Protein AF-A0A7C5Z363-F1 (afdb_monomer)

Structure (mmCIF, N/CA/C/O backbone):
data_AF-A0A7C5Z363-F1
#
_entry.id   AF-A0A7C5Z363-F1
#
loop_
_atom_site.group_PDB
_atom_site.id
_atom_site.type_symbol
_atom_site.label_atom_id
_atom_site.label_alt_id
_atom_site.label_comp_id
_atom_site.label_asym_id
_atom_site.label_entity_id
_atom_site.label_seq_id
_atom_site.pdbx_PDB_ins_code
_atom_site.Cartn_x
_atom_site.Cartn_y
_atom_site.Cartn_z
_atom_site.occupancy
_atom_site.B_iso_or_equiv
_atom_site.auth_seq_id
_atom_site.auth_comp_id
_atom_site.auth_asym_id
_atom_site.auth_atom_id
_atom_site.pdbx_PDB_model_num
ATOM 1 N N . MET A 1 1 ? -25.157 -8.766 11.341 1.00 43.72 1 MET A N 1
ATOM 2 C CA . MET A 1 1 ? -24.506 -8.069 10.212 1.00 43.72 1 MET A CA 1
ATOM 3 C C . MET A 1 1 ? -23.984 -6.745 10.747 1.00 43.72 1 MET A C 1
ATOM 5 O O . MET A 1 1 ? -24.762 -5.811 10.883 1.00 43.72 1 MET A O 1
ATOM 9 N N . MET A 1 2 ? -22.725 -6.706 11.191 1.00 40.81 2 MET A N 1
ATOM 10 C CA . MET A 1 2 ? -22.101 -5.465 11.666 1.00 40.81 2 MET A CA 1
ATOM 11 C C . MET A 1 2 ? -21.957 -4.514 10.482 1.00 40.81 2 MET A C 1
ATOM 13 O O . MET A 1 2 ? -21.451 -4.906 9.428 1.00 40.81 2 MET A O 1
ATOM 17 N N . LYS A 1 3 ? -22.457 -3.289 10.634 1.00 39.22 3 LYS A N 1
ATOM 18 C CA . LYS A 1 3 ? -22.296 -2.250 9.624 1.00 39.22 3 LYS A CA 1
ATOM 19 C C . LYS A 1 3 ? -20.815 -1.881 9.597 1.00 39.22 3 LYS A C 1
ATOM 21 O O . LYS A 1 3 ? -20.195 -1.704 10.640 1.00 39.22 3 LYS A O 1
ATOM 26 N N . SER A 1 4 ? -20.258 -1.698 8.405 1.00 53.84 4 SER A N 1
ATOM 27 C CA . SER A 1 4 ? -18.908 -1.145 8.196 1.00 53.84 4 SER A CA 1
ATOM 28 C C . SER A 1 4 ? -18.697 0.234 8.848 1.00 53.84 4 SER A C 1
ATOM 30 O O . SER A 1 4 ? -17.573 0.719 8.915 1.00 53.84 4 SER A O 1
ATOM 32 N N . GLN A 1 5 ? -19.776 0.855 9.331 1.00 54.97 5 GLN A N 1
ATOM 33 C CA . GLN A 1 5 ? -19.834 2.163 9.976 1.00 54.97 5 GLN A CA 1
ATOM 34 C C . GLN A 1 5 ? -19.596 2.116 11.499 1.00 54.97 5 GLN A C 1
ATOM 36 O O . GLN A 1 5 ? -19.355 3.167 12.083 1.00 54.97 5 GLN A O 1
ATOM 41 N N . ASP A 1 6 ? -19.602 0.931 12.125 1.00 44.84 6 ASP A N 1
ATOM 42 C CA . ASP A 1 6 ? -19.412 0.764 13.580 1.00 44.84 6 ASP A CA 1
ATOM 43 C C . ASP A 1 6 ? -17.952 0.443 13.968 1.00 44.84 6 ASP A C 1
ATOM 45 O O . ASP A 1 6 ? -17.649 0.188 15.135 1.00 44.84 6 ASP A O 1
ATOM 49 N N . LEU A 1 7 ? -17.019 0.465 13.007 1.00 52.69 7 LEU A N 1
ATOM 50 C CA . LEU A 1 7 ? -15.582 0.464 13.293 1.00 52.69 7 LEU A CA 1
ATOM 51 C C . LEU A 1 7 ? -15.225 1.827 13.891 1.00 52.69 7 LEU A C 1
ATOM 53 O O . LEU A 1 7 ? -14.899 2.768 13.160 1.00 52.69 7 LEU A O 1
ATOM 57 N N . GLY A 1 8 ? -15.383 1.911 15.217 1.00 47.81 8 GLY A N 1
ATOM 58 C CA . GLY A 1 8 ? -15.201 3.093 16.051 1.00 47.81 8 GLY A CA 1
ATOM 59 C C . GLY A 1 8 ? -14.080 3.978 15.540 1.00 47.81 8 GLY A C 1
ATOM 60 O O . GLY A 1 8 ? -12.983 3.502 15.276 1.00 47.81 8 GLY A O 1
ATOM 61 N N . GLN A 1 9 ? -14.392 5.255 15.342 1.00 51.25 9 GLN A N 1
ATOM 62 C CA . GLN A 1 9 ? -13.439 6.249 14.873 1.00 51.25 9 GLN A CA 1
ATOM 63 C C . GLN A 1 9 ? -12.328 6.399 15.924 1.00 51.25 9 GLN A C 1
ATOM 65 O O . GLN A 1 9 ? -12.591 6.956 16.993 1.00 51.25 9 GLN A O 1
ATOM 70 N N . PRO A 1 10 ? -11.087 5.958 15.660 1.00 53.62 10 PRO A N 1
ATOM 71 C CA . PRO A 1 10 ? -9.959 6.455 16.412 1.00 53.62 10 PRO A CA 1
ATOM 72 C C . PRO A 1 10 ? -9.764 7.895 15.945 1.00 53.62 10 PRO A C 1
ATOM 74 O O . PRO A 1 10 ? -9.682 8.175 14.746 1.00 53.62 10 PRO A O 1
ATOM 77 N N . GLY A 1 11 ? -9.777 8.822 16.902 1.00 52.62 11 GLY A N 1
ATOM 78 C CA . GLY A 1 11 ? -9.546 10.237 16.635 1.00 52.62 11 GLY A CA 1
ATOM 79 C C . GLY A 1 11 ? -8.242 10.453 15.857 1.00 52.62 11 GLY A C 1
ATOM 80 O O . GLY A 1 11 ? -7.351 9.603 15.901 1.00 52.62 11 GLY A O 1
ATOM 81 N N . PRO A 1 12 ? -8.119 11.579 15.137 1.00 52.38 12 PRO A N 1
ATOM 82 C CA . PRO A 1 12 ? -7.050 11.792 14.173 1.00 52.38 12 PRO A CA 1
ATOM 83 C C . PRO A 1 12 ? -5.690 11.641 14.852 1.00 52.38 12 PRO A C 1
ATOM 85 O O . PRO A 1 12 ? -5.276 12.496 15.643 1.00 52.38 12 PRO A O 1
ATOM 88 N N . ALA A 1 13 ? -4.974 10.566 14.526 1.00 58.22 13 ALA A N 1
ATOM 89 C CA . ALA A 1 13 ? -3.566 10.474 14.856 1.00 58.22 13 ALA A CA 1
ATOM 90 C C . ALA A 1 13 ? -2.870 11.596 14.073 1.00 58.22 13 ALA A C 1
ATOM 92 O O . ALA A 1 13 ? -2.755 11.535 12.849 1.00 58.22 13 ALA A O 1
ATOM 93 N N . LYS A 1 14 ? -2.455 12.669 14.762 1.00 67.12 14 LYS A N 1
ATOM 94 C CA . LYS A 1 14 ? -1.687 13.785 14.179 1.00 67.12 14 LYS A CA 1
ATOM 95 C C . LYS A 1 14 ? -0.268 13.320 13.840 1.00 67.12 14 LYS A C 1
ATOM 97 O O . LYS A 1 14 ? 0.712 13.736 14.459 1.00 67.12 14 LYS A O 1
ATOM 102 N N . ARG A 1 15 ? -0.152 12.436 12.858 1.00 85.19 15 ARG A N 1
ATOM 103 C CA . ARG A 1 15 ? 1.117 11.986 12.298 1.00 85.19 15 ARG A CA 1
ATOM 104 C C . ARG A 1 15 ? 1.563 12.971 11.216 1.00 85.19 15 ARG A C 1
ATOM 106 O O . ARG A 1 15 ? 0.736 13.569 10.538 1.00 85.19 15 ARG A O 1
ATOM 113 N N . LYS A 1 16 ? 2.876 13.177 11.072 1.00 89.62 16 LYS A N 1
ATOM 114 C CA . LYS A 1 16 ? 3.444 14.044 10.017 1.00 89.62 16 LYS A CA 1
ATOM 115 C C . LYS A 1 16 ? 3.824 13.273 8.753 1.00 89.62 16 LYS A C 1
ATOM 117 O O . LYS A 1 16 ? 3.850 13.860 7.680 1.00 89.62 16 LYS A O 1
ATOM 122 N N . THR A 1 17 ? 4.161 11.990 8.892 1.00 92.94 17 THR A N 1
ATOM 123 C CA . THR A 1 17 ? 4.511 11.085 7.790 1.00 92.94 17 THR A CA 1
ATOM 124 C C . THR A 1 17 ? 4.413 9.633 8.247 1.00 92.94 17 THR A C 1
ATOM 126 O O . THR A 1 17 ? 4.768 9.327 9.383 1.00 92.94 17 THR A O 1
ATOM 129 N N . TYR A 1 18 ? 3.964 8.746 7.369 1.00 93.62 18 TYR A N 1
ATOM 130 C CA . TYR A 1 18 ? 4.015 7.288 7.483 1.00 93.62 18 TYR A CA 1
ATOM 131 C C . TYR A 1 18 ? 5.293 6.700 6.885 1.00 93.62 18 TYR A C 1
ATOM 133 O O . TYR A 1 18 ? 5.437 5.484 6.868 1.00 93.62 18 TYR A O 1
ATOM 141 N N . LYS A 1 19 ? 6.233 7.513 6.394 1.00 92.75 19 LYS A N 1
ATOM 142 C CA . LYS A 1 19 ? 7.541 7.008 5.960 1.00 92.75 19 LYS A CA 1
ATOM 143 C C . LYS A 1 19 ? 8.346 6.531 7.168 1.00 92.75 19 LYS A C 1
ATOM 145 O O . LYS A 1 19 ? 8.408 7.214 8.190 1.00 92.75 19 LYS A O 1
ATOM 150 N N . GLY A 1 20 ? 8.966 5.366 7.028 1.00 90.06 20 GLY A N 1
ATOM 151 C CA . GLY A 1 20 ? 9.875 4.796 8.016 1.00 90.06 20 GLY A CA 1
ATOM 152 C C . GLY A 1 20 ? 11.267 5.430 7.973 1.00 90.06 20 GLY A C 1
ATOM 153 O O . GLY A 1 20 ? 11.593 6.222 7.089 1.00 90.06 20 GLY A O 1
ATOM 154 N N . GLY A 1 21 ? 12.118 5.048 8.927 1.00 87.25 21 GLY A N 1
ATOM 155 C CA . GLY A 1 21 ? 13.510 5.516 8.993 1.00 87.25 21 GLY A CA 1
ATOM 156 C C . GLY A 1 21 ? 14.432 4.907 7.926 1.00 87.25 21 GLY A C 1
ATOM 157 O O . GLY A 1 21 ? 15.530 5.411 7.684 1.00 87.25 21 GLY A O 1
ATOM 158 N N . THR A 1 22 ? 14.000 3.828 7.271 1.00 90.62 22 THR A N 1
ATOM 159 C CA . THR A 1 22 ? 14.778 3.140 6.238 1.00 90.62 22 THR A CA 1
ATOM 160 C C . THR A 1 22 ? 14.779 3.939 4.941 1.00 90.62 22 THR A C 1
ATOM 162 O O . THR A 1 22 ? 13.733 4.224 4.360 1.00 90.62 22 THR A O 1
ATOM 165 N N . ARG A 1 23 ? 15.973 4.257 4.432 1.00 87.25 23 ARG A N 1
ATOM 166 C CA . ARG A 1 23 ? 16.117 4.923 3.134 1.00 87.25 23 ARG A CA 1
ATOM 167 C C . ARG A 1 23 ? 15.812 3.950 1.998 1.00 87.25 23 ARG A C 1
ATOM 169 O O . ARG A 1 23 ? 16.357 2.849 1.960 1.00 87.25 23 ARG A O 1
ATOM 176 N N . ALA A 1 24 ? 14.993 4.390 1.048 1.00 91.12 24 ALA A N 1
ATOM 177 C CA . ALA A 1 24 ? 14.675 3.595 -0.126 1.00 91.12 24 ALA A CA 1
ATOM 178 C C . ALA A 1 24 ? 15.893 3.429 -1.043 1.00 91.12 24 ALA A C 1
ATOM 180 O O . ALA A 1 24 ? 16.546 4.404 -1.420 1.00 91.12 24 ALA A O 1
ATOM 181 N N . THR A 1 25 ? 16.172 2.178 -1.407 1.00 92.44 25 THR A N 1
ATOM 182 C CA . THR A 1 25 ? 17.344 1.745 -2.184 1.00 92.44 25 THR A CA 1
ATOM 183 C C . THR A 1 25 ? 17.052 1.639 -3.683 1.00 92.44 25 THR A C 1
ATOM 185 O O . THR A 1 25 ? 17.626 0.792 -4.365 1.00 92.44 25 THR A O 1
ATOM 188 N N . TRP A 1 26 ? 16.097 2.416 -4.192 1.00 95.31 26 TRP A N 1
ATOM 189 C CA . TRP A 1 26 ? 15.789 2.437 -5.618 1.00 95.31 26 TRP A CA 1
ATOM 190 C C . TRP A 1 26 ? 16.827 3.248 -6.393 1.00 95.31 26 TRP A C 1
ATOM 192 O O . TRP A 1 26 ? 17.584 4.039 -5.830 1.00 95.31 26 TRP A O 1
ATOM 202 N N . CYS A 1 27 ? 16.875 3.041 -7.707 1.00 96.00 27 CYS A N 1
ATOM 203 C CA . CYS A 1 27 ? 17.743 3.818 -8.581 1.00 96.00 27 CYS A CA 1
ATOM 204 C C . CYS A 1 27 ? 17.370 5.313 -8.529 1.00 96.00 27 CYS A C 1
ATOM 206 O O . CYS A 1 27 ? 16.180 5.636 -8.429 1.00 96.00 27 CYS A O 1
ATOM 208 N N . PRO A 1 28 ? 18.338 6.239 -8.656 1.00 94.50 28 PRO A N 1
ATOM 209 C CA . PRO A 1 28 ? 18.041 7.663 -8.783 1.00 94.50 28 PRO A CA 1
ATOM 210 C C . PRO A 1 28 ? 17.062 7.918 -9.939 1.00 94.50 28 PRO A C 1
ATOM 212 O O . PRO A 1 28 ? 17.267 7.424 -11.044 1.00 94.50 28 PRO A O 1
ATOM 215 N N . GLY A 1 29 ? 15.984 8.661 -9.676 1.00 94.19 29 GLY A N 1
ATOM 216 C CA . GLY A 1 29 ? 14.933 8.933 -10.667 1.00 94.19 29 GLY A CA 1
ATOM 217 C C . GLY A 1 29 ? 13.864 7.841 -10.809 1.00 94.19 29 GLY A C 1
ATOM 218 O O . GLY A 1 29 ? 12.991 7.963 -11.663 1.00 94.19 29 GLY A O 1
ATOM 219 N N . CYS A 1 30 ? 13.886 6.791 -9.981 1.00 95.62 30 CYS A N 1
ATOM 220 C CA . CYS A 1 30 ? 12.839 5.769 -9.987 1.00 95.62 30 CYS A CA 1
ATOM 221 C C . CYS A 1 30 ? 11.454 6.353 -9.634 1.00 95.62 30 CYS A C 1
ATOM 223 O O . CYS A 1 30 ? 11.305 7.104 -8.669 1.00 95.62 30 CYS A O 1
ATOM 225 N N . GLY A 1 31 ? 10.418 5.964 -10.384 1.00 95.56 31 GLY A N 1
ATOM 226 C CA . GLY A 1 31 ? 9.040 6.414 -10.155 1.00 95.56 31 GLY A CA 1
ATOM 227 C C . GLY A 1 31 ? 8.445 5.969 -8.813 1.00 95.56 31 GLY A C 1
ATOM 228 O O . GLY A 1 31 ? 7.566 6.650 -8.280 1.00 95.56 31 GLY A O 1
ATOM 229 N N . ASP A 1 32 ? 8.970 4.894 -8.215 1.00 95.31 32 ASP A N 1
ATOM 230 C CA . ASP A 1 32 ? 8.508 4.374 -6.923 1.00 95.31 32 ASP A CA 1
ATOM 231 C C . ASP A 1 32 ? 8.676 5.397 -5.785 1.00 95.31 32 ASP A C 1
ATOM 233 O O . ASP A 1 32 ? 7.872 5.421 -4.853 1.00 95.31 32 ASP A O 1
ATOM 237 N N . TYR A 1 33 ? 9.639 6.325 -5.886 1.00 95.38 33 TYR A N 1
ATOM 238 C CA . TYR A 1 33 ? 9.754 7.451 -4.948 1.00 95.38 33 TYR A CA 1
ATOM 239 C C . TYR A 1 33 ? 8.509 8.348 -4.962 1.00 95.38 33 TYR A C 1
ATOM 241 O O . TYR A 1 33 ? 8.054 8.804 -3.908 1.00 95.38 33 TYR A O 1
ATOM 249 N N . GLY A 1 34 ? 7.954 8.597 -6.151 1.00 96.00 34 GLY A N 1
ATOM 250 C CA . GLY A 1 34 ? 6.731 9.375 -6.323 1.00 96.00 34 GLY A CA 1
ATOM 251 C C . GLY A 1 34 ? 5.522 8.651 -5.741 1.00 96.00 34 GLY A C 1
ATOM 252 O O . GLY A 1 34 ? 4.747 9.254 -4.998 1.00 96.00 34 GLY A O 1
ATOM 253 N N . VAL A 1 35 ? 5.408 7.347 -6.000 1.00 95.81 35 VAL A N 1
ATOM 254 C CA . VAL A 1 35 ? 4.326 6.508 -5.463 1.00 95.81 35 VAL A CA 1
ATOM 255 C C . VAL A 1 35 ? 4.407 6.417 -3.936 1.00 95.81 35 VAL A C 1
ATOM 257 O O . VAL A 1 35 ? 3.390 6.585 -3.267 1.00 95.81 35 VAL A O 1
ATOM 260 N N . LEU A 1 36 ? 5.603 6.258 -3.359 1.00 94.81 36 LEU A N 1
ATOM 261 C CA . LEU A 1 36 ? 5.813 6.272 -1.907 1.00 94.81 36 LEU A CA 1
ATOM 262 C C . LEU A 1 36 ? 5.376 7.607 -1.285 1.00 94.81 36 LEU A C 1
ATOM 264 O O . LEU A 1 36 ? 4.702 7.631 -0.257 1.00 94.81 36 LEU A O 1
ATOM 268 N N . ALA A 1 37 ? 5.731 8.733 -1.911 1.00 95.00 37 ALA A N 1
ATOM 269 C CA . ALA A 1 37 ? 5.314 10.053 -1.444 1.00 95.00 37 ALA A CA 1
ATOM 270 C C . ALA A 1 37 ? 3.801 10.289 -1.591 1.00 95.00 37 ALA A C 1
ATOM 272 O O . ALA A 1 37 ? 3.206 10.958 -0.746 1.00 95.00 37 ALA A O 1
ATOM 273 N N . ALA A 1 38 ? 3.179 9.758 -2.644 1.00 96.25 38 ALA A N 1
ATOM 274 C CA . ALA A 1 38 ? 1.737 9.831 -2.841 1.00 96.25 38 ALA A CA 1
ATOM 275 C C . ALA A 1 38 ? 0.985 8.978 -1.811 1.00 96.25 38 ALA A C 1
ATOM 277 O O . ALA A 1 38 ? 0.017 9.456 -1.223 1.00 96.25 38 ALA A O 1
ATOM 278 N N . LEU A 1 39 ? 1.465 7.761 -1.542 1.00 95.25 39 LEU A N 1
ATOM 279 C CA . LEU A 1 39 ? 0.884 6.874 -0.539 1.00 95.25 39 LEU A CA 1
ATOM 280 C C . LEU A 1 39 ? 0.973 7.487 0.862 1.00 95.25 39 LEU A C 1
ATOM 282 O O . LEU A 1 39 ? -0.025 7.519 1.571 1.00 95.25 39 LEU A O 1
ATOM 286 N N . ASP A 1 40 ? 2.128 8.045 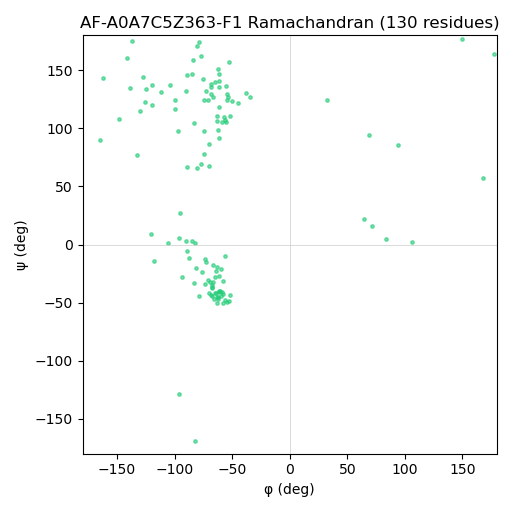1.231 1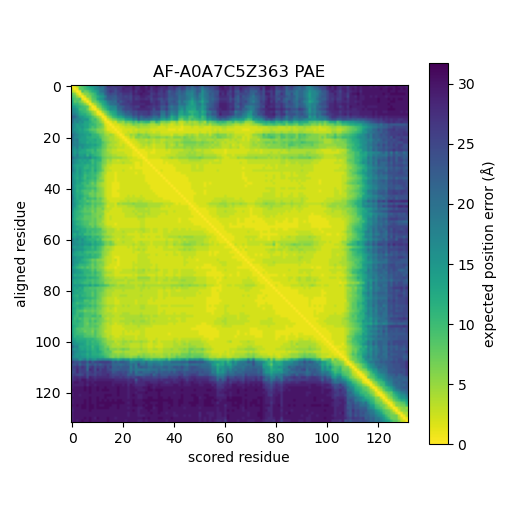.00 95.06 40 ASP A N 1
ATOM 287 C CA . ASP A 1 40 ? 2.311 8.774 2.492 1.00 95.06 40 ASP A CA 1
ATOM 288 C C . ASP A 1 40 ? 1.276 9.903 2.658 1.00 95.06 40 ASP A C 1
ATOM 290 O O . ASP A 1 40 ? 0.563 9.965 3.659 1.00 95.06 40 ASP A O 1
ATOM 294 N N . LYS A 1 41 ? 1.108 10.748 1.632 1.00 95.38 41 LYS A N 1
ATOM 295 C CA . LYS A 1 41 ? 0.091 11.814 1.629 1.00 95.38 41 LYS A CA 1
ATOM 296 C C . LYS A 1 41 ? -1.335 11.270 1.730 1.00 95.38 41 LYS A C 1
ATOM 298 O O . LYS A 1 41 ? -2.152 11.853 2.439 1.00 95.38 41 LYS A O 1
ATOM 303 N N . ALA A 1 42 ? -1.635 10.172 1.039 1.00 94.88 42 ALA A N 1
ATOM 304 C CA . ALA A 1 42 ? -2.950 9.542 1.085 1.00 94.88 42 ALA A CA 1
ATOM 305 C C . ALA A 1 42 ? -3.263 8.995 2.485 1.00 94.88 42 ALA A C 1
ATOM 307 O O . ALA A 1 42 ? -4.366 9.201 2.986 1.00 94.88 42 ALA A O 1
ATOM 308 N N . LEU A 1 43 ? -2.289 8.368 3.149 1.00 93.62 43 LEU A N 1
ATOM 309 C CA . LEU A 1 43 ? -2.450 7.872 4.517 1.00 93.62 43 LEU A CA 1
ATOM 310 C C . LEU A 1 43 ? -2.608 9.013 5.530 1.00 93.62 43 LEU A C 1
ATOM 312 O O . LEU A 1 43 ? -3.443 8.915 6.427 1.00 93.62 43 LEU A O 1
ATOM 316 N N . LEU A 1 44 ? -1.887 10.125 5.350 1.00 93.31 44 LEU A N 1
ATOM 317 C CA . LEU A 1 44 ? -2.071 11.332 6.168 1.00 93.31 44 LEU A CA 1
ATOM 318 C C . LEU A 1 44 ? -3.481 11.913 6.032 1.00 93.31 44 LEU A C 1
ATOM 320 O O . LEU A 1 44 ? -4.075 12.303 7.034 1.00 93.31 44 LEU A O 1
ATOM 324 N N . ALA A 1 45 ? -4.031 11.937 4.817 1.00 91.75 45 ALA A N 1
ATOM 325 C CA . ALA A 1 45 ? -5.412 12.356 4.587 1.00 91.75 45 ALA A CA 1
ATOM 326 C C . ALA A 1 45 ? -6.434 11.348 5.147 1.00 91.75 45 ALA A C 1
ATOM 328 O O . ALA A 1 45 ? -7.509 11.746 5.587 1.00 91.75 45 ALA A O 1
ATOM 329 N N . TYR A 1 46 ? -6.097 10.054 5.148 1.00 91.25 46 TYR A N 1
ATOM 330 C CA . TYR A 1 46 ? -6.935 8.990 5.700 1.00 91.25 46 TYR A CA 1
ATOM 331 C C . TYR A 1 46 ? -6.998 9.018 7.238 1.00 91.25 46 TYR A C 1
ATOM 333 O O . TYR A 1 46 ? -8.021 8.656 7.817 1.00 91.25 46 TYR A O 1
ATOM 341 N N . GLY A 1 47 ? -5.933 9.480 7.904 1.00 88.81 47 GLY A N 1
ATOM 342 C CA . GLY A 1 47 ? -5.950 9.855 9.323 1.00 88.81 47 GLY A CA 1
ATOM 343 C C . GLY A 1 47 ? -6.061 8.697 10.321 1.00 88.81 47 GLY A C 1
ATOM 344 O O . GLY A 1 47 ? -6.382 8.933 11.487 1.00 88.81 47 GLY A O 1
ATOM 345 N N . ARG A 1 48 ? -5.809 7.455 9.889 1.00 88.75 48 ARG A N 1
ATOM 346 C CA . ARG A 1 48 ? -5.823 6.264 10.757 1.00 88.75 48 ARG A CA 1
ATOM 347 C C . ARG A 1 48 ? -4.460 6.000 11.385 1.00 88.75 48 ARG A C 1
ATOM 349 O O . ARG A 1 48 ? -3.445 6.228 10.730 1.00 88.75 48 ARG A O 1
ATOM 356 N N . PRO A 1 49 ? -4.399 5.495 12.622 1.00 91.12 49 PRO A N 1
ATOM 357 C CA . PRO A 1 49 ? -3.119 5.165 13.227 1.00 91.12 49 PRO A CA 1
ATOM 358 C C . PRO A 1 49 ? -2.389 4.064 12.443 1.00 91.12 49 PRO A C 1
ATOM 360 O O . PRO A 1 49 ? -3.012 3.208 11.814 1.00 91.12 49 PRO A O 1
ATOM 363 N N . GLU A 1 50 ? -1.059 4.067 12.491 1.00 91.31 50 GLU A N 1
ATOM 364 C CA . GLU A 1 50 ? -0.221 3.132 11.734 1.00 91.31 50 GLU A CA 1
ATOM 365 C C . GLU A 1 50 ? -0.493 1.652 12.030 1.00 91.31 50 GLU A C 1
ATOM 367 O O . GLU A 1 50 ? -0.375 0.820 11.132 1.00 91.31 50 GLU A O 1
ATOM 372 N N . TRP A 1 51 ? -0.896 1.317 13.259 1.00 92.50 51 TRP A N 1
ATOM 373 C CA . TRP A 1 51 ? -1.205 -0.056 13.665 1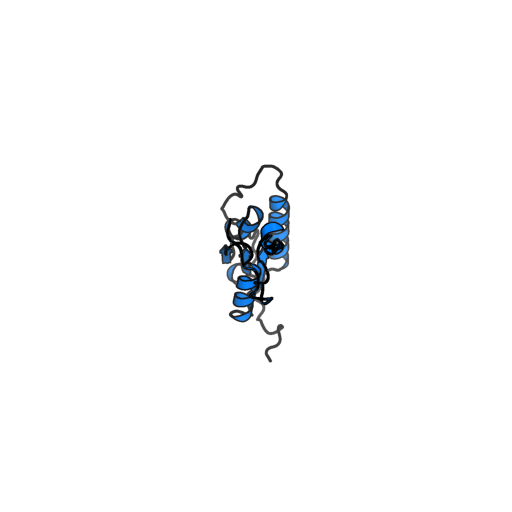.00 92.50 51 TRP A CA 1
ATOM 374 C C . TRP A 1 51 ? -2.535 -0.571 13.095 1.00 92.50 51 TRP A C 1
ATOM 376 O O . TRP A 1 51 ? -2.795 -1.772 13.136 1.00 92.50 51 TRP A O 1
ATOM 386 N N . GLU A 1 52 ? -3.374 0.307 12.539 1.00 94.50 52 GLU A N 1
ATOM 387 C CA . GLU A 1 52 ? -4.578 -0.077 11.791 1.00 94.50 52 GLU A CA 1
ATOM 388 C C . GLU A 1 52 ? -4.305 -0.278 10.299 1.00 94.50 52 GLU A C 1
ATOM 390 O O . GLU A 1 52 ? -5.201 -0.702 9.568 1.00 94.50 52 GLU A O 1
ATOM 395 N N . ILE A 1 53 ? -3.094 0.020 9.825 1.00 95.69 53 ILE A N 1
ATOM 396 C CA . ILE A 1 53 ? -2.728 -0.055 8.413 1.00 95.69 53 ILE A CA 1
ATOM 397 C C . ILE A 1 53 ? -1.722 -1.187 8.221 1.00 95.69 53 ILE A C 1
ATOM 399 O O . ILE A 1 53 ? -0.715 -1.279 8.921 1.00 95.69 53 ILE A O 1
ATOM 403 N N . VAL A 1 54 ? -1.983 -2.042 7.234 1.00 97.44 54 VAL A N 1
ATOM 404 C CA . VAL A 1 54 ? -1.072 -3.117 6.842 1.00 97.44 54 VAL A CA 1
ATOM 405 C C . VAL A 1 54 ? -0.771 -3.024 5.357 1.00 97.44 54 VAL A C 1
ATOM 407 O O . VAL A 1 54 ? -1.681 -3.097 4.530 1.00 97.44 54 VAL A O 1
ATOM 410 N N . ILE A 1 55 ? 0.509 -2.911 5.014 1.00 97.25 55 ILE A N 1
ATOM 411 C CA . ILE A 1 55 ? 0.974 -2.934 3.628 1.00 97.25 55 ILE A CA 1
ATOM 412 C C . ILE A 1 55 ? 1.493 -4.335 3.312 1.00 97.25 55 ILE A C 1
ATOM 414 O O . ILE A 1 55 ? 2.470 -4.807 3.892 1.00 97.25 55 ILE A O 1
ATOM 418 N N . VAL A 1 56 ? 0.835 -5.004 2.373 1.00 97.62 56 VAL A N 1
ATOM 419 C CA . VAL A 1 56 ? 1.211 -6.329 1.879 1.00 97.62 56 VAL A CA 1
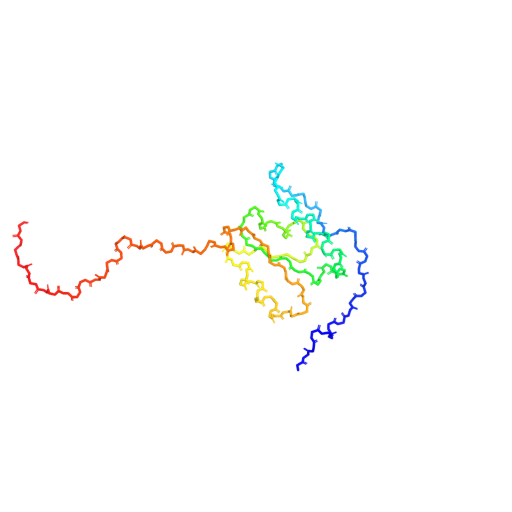ATOM 420 C C . VAL A 1 56 ? 1.853 -6.169 0.508 1.00 97.62 56 VAL A C 1
ATOM 422 O O . VAL A 1 56 ? 1.378 -5.399 -0.323 1.00 97.62 56 VAL A O 1
ATOM 425 N N . SER A 1 57 ? 2.934 -6.892 0.255 1.00 96.62 57 SER A N 1
ATOM 426 C CA . SER A 1 57 ? 3.663 -6.819 -1.012 1.00 96.62 57 SER A CA 1
ATOM 427 C C . SER A 1 57 ? 4.161 -8.178 -1.477 1.00 96.62 57 SER A C 1
ATOM 429 O O . SER A 1 57 ? 4.202 -9.111 -0.677 1.00 96.62 57 SER A O 1
ATOM 431 N N . GLY A 1 58 ? 4.479 -8.319 -2.764 1.00 94.75 58 GLY A N 1
ATOM 432 C CA . GLY A 1 58 ? 5.077 -9.536 -3.327 1.00 94.75 58 GLY A CA 1
ATOM 433 C C . GLY A 1 58 ? 6.591 -9.417 -3.417 1.00 94.75 58 GLY A C 1
ATOM 434 O O . GLY A 1 58 ? 7.214 -9.032 -2.441 1.00 94.75 58 GLY A O 1
ATOM 435 N N . ILE A 1 59 ? 7.192 -9.693 -4.577 1.00 95.12 59 ILE A N 1
ATOM 436 C CA . ILE A 1 59 ? 8.648 -9.603 -4.795 1.00 95.12 59 ILE A CA 1
ATOM 437 C C . ILE A 1 59 ? 8.956 -8.684 -5.980 1.00 95.12 59 ILE A C 1
ATOM 439 O O . ILE A 1 59 ? 8.337 -8.789 -7.034 1.00 95.12 59 ILE A O 1
ATOM 443 N N . GLY A 1 60 ? 9.923 -7.782 -5.805 1.00 93.06 60 GLY A N 1
ATOM 444 C CA . GLY A 1 60 ? 10.361 -6.835 -6.831 1.00 93.06 60 GLY A CA 1
ATOM 445 C C . GLY A 1 60 ? 10.867 -5.525 -6.229 1.00 93.06 60 GLY A C 1
ATOM 446 O O . GLY A 1 60 ? 10.806 -5.330 -5.015 1.00 93.06 60 GLY A O 1
ATOM 447 N N . CYS A 1 61 ? 11.347 -4.606 -7.074 1.00 92.75 61 CYS A N 1
ATOM 448 C CA . CYS A 1 61 ? 11.727 -3.258 -6.633 1.00 92.75 61 CYS A CA 1
ATOM 449 C C . CYS A 1 61 ? 10.539 -2.548 -5.968 1.00 92.75 61 CYS A C 1
ATOM 451 O O . CYS A 1 61 ? 10.649 -2.097 -4.828 1.00 92.75 61 CYS A O 1
ATOM 453 N N . SER A 1 62 ? 9.390 -2.551 -6.636 1.00 89.56 62 SER A N 1
ATOM 454 C CA . SER A 1 62 ? 8.127 -1.978 -6.162 1.00 89.56 62 SER A CA 1
ATOM 455 C C . S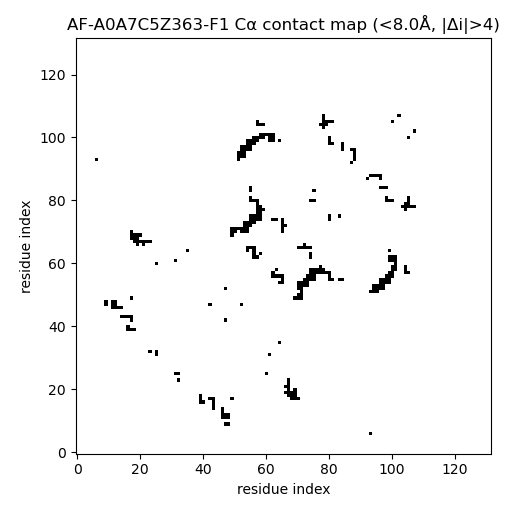ER A 1 62 ? 7.531 -2.697 -4.947 1.00 89.56 62 SER A C 1
ATOM 457 O O . SER A 1 62 ? 6.716 -2.126 -4.236 1.00 89.56 62 SER A O 1
ATOM 459 N N . SER A 1 63 ? 7.945 -3.928 -4.646 1.00 90.50 63 SER A N 1
ATOM 460 C CA . SER A 1 63 ? 7.455 -4.673 -3.478 1.00 90.50 63 SER A CA 1
ATOM 461 C C . SER A 1 63 ? 8.216 -4.342 -2.192 1.00 90.50 63 SER A C 1
ATOM 463 O O . SER A 1 63 ? 7.930 -4.892 -1.136 1.00 90.50 63 SER A O 1
ATOM 465 N N . ARG A 1 64 ? 9.174 -3.406 -2.229 1.00 92.06 64 ARG A N 1
ATOM 466 C CA . ARG A 1 64 ? 9.922 -2.996 -1.028 1.00 92.06 64 ARG A CA 1
ATOM 467 C C . ARG A 1 64 ? 9.193 -1.967 -0.158 1.00 92.06 64 ARG A C 1
ATOM 469 O O . ARG A 1 64 ? 9.732 -1.554 0.865 1.00 92.06 64 ARG A O 1
ATOM 476 N N . PHE A 1 65 ? 7.977 -1.569 -0.529 1.00 92.00 65 PHE A N 1
ATOM 477 C CA . PHE A 1 65 ? 7.188 -0.556 0.179 1.00 92.00 65 PHE A CA 1
ATOM 478 C C . PHE A 1 65 ? 7.032 -0.818 1.683 1.00 92.00 65 PHE A C 1
ATOM 480 O O . PHE A 1 65 ? 7.252 0.126 2.444 1.00 92.00 65 PHE A O 1
ATOM 487 N N . PRO A 1 66 ? 6.750 -2.053 2.152 1.00 93.81 66 PRO A N 1
ATOM 488 C CA . PRO A 1 66 ? 6.629 -2.312 3.586 1.00 93.81 66 PRO A CA 1
ATOM 489 C C . PRO A 1 66 ? 7.889 -2.007 4.401 1.00 93.81 66 PRO A C 1
ATOM 491 O O . PRO A 1 66 ? 7.793 -1.810 5.602 1.00 93.81 66 PRO A O 1
ATOM 494 N N . PHE A 1 67 ? 9.072 -1.954 3.778 1.00 93.44 67 PHE A N 1
ATOM 495 C CA . PHE A 1 67 ? 10.316 -1.613 4.477 1.00 93.44 67 PHE A CA 1
ATOM 496 C C . PHE A 1 67 ? 10.516 -0.105 4.653 1.00 93.44 67 PHE A C 1
ATOM 498 O O . PHE A 1 67 ? 11.328 0.312 5.480 1.00 93.44 67 PHE A O 1
ATOM 505 N N . PHE A 1 68 ? 9.829 0.710 3.849 1.00 94.19 68 PHE A N 1
ATOM 506 C CA . PHE A 1 68 ? 9.993 2.167 3.807 1.00 94.19 68 PHE A CA 1
ATOM 507 C C . PHE A 1 68 ? 8.834 2.911 4.472 1.00 94.19 68 PHE A C 1
ATOM 509 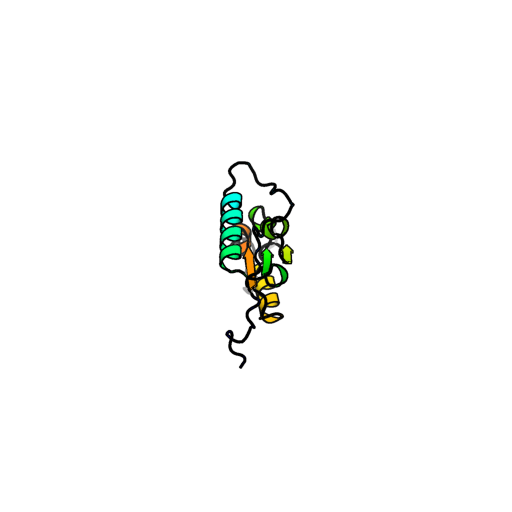O O . PHE A 1 68 ? 8.835 4.141 4.493 1.00 94.19 68 PHE A O 1
ATOM 516 N N . MET A 1 69 ? 7.862 2.181 5.017 1.00 93.88 69 MET A N 1
ATOM 517 C CA . MET A 1 69 ? 6.674 2.713 5.675 1.00 93.88 69 MET A CA 1
ATOM 518 C C . MET A 1 69 ? 6.647 2.245 7.129 1.00 93.88 69 MET A C 1
ATOM 520 O O . MET A 1 69 ? 6.929 1.088 7.417 1.00 93.88 69 MET A O 1
ATOM 524 N N . ASP A 1 70 ? 6.311 3.148 8.040 1.00 94.56 70 ASP A N 1
ATOM 525 C CA . ASP A 1 70 ? 6.131 2.868 9.462 1.00 94.56 70 ASP A CA 1
ATOM 526 C C . ASP A 1 70 ? 4.678 2.464 9.726 1.00 94.56 70 ASP A C 1
ATOM 528 O O . ASP A 1 70 ? 3.892 3.208 10.306 1.00 94.56 70 ASP A O 1
ATOM 532 N N . THR A 1 71 ? 4.309 1.307 9.184 1.00 94.31 71 THR A N 1
ATOM 533 C CA . THR A 1 71 ? 3.029 0.614 9.380 1.00 94.31 71 THR A CA 1
ATOM 534 C C . THR A 1 71 ? 3.316 -0.869 9.575 1.00 94.31 71 THR A C 1
ATOM 536 O O . THR A 1 71 ? 4.450 -1.318 9.382 1.00 94.31 71 THR A O 1
ATOM 539 N N . TYR A 1 72 ? 2.301 -1.681 9.869 1.00 95.94 72 TYR A N 1
ATOM 540 C CA . TYR A 1 72 ? 2.498 -3.119 9.707 1.00 95.94 72 TYR A CA 1
ATOM 541 C C . TYR A 1 72 ? 2.796 -3.444 8.240 1.00 95.94 72 TYR A C 1
ATOM 543 O O . TYR A 1 72 ? 2.233 -2.852 7.315 1.00 95.94 72 TYR A O 1
ATOM 551 N N . GLY A 1 73 ? 3.714 -4.381 8.034 1.00 95.44 73 GLY A N 1
ATOM 552 C CA . GLY A 1 73 ? 4.258 -4.700 6.726 1.00 95.44 73 GLY A CA 1
ATOM 553 C C . GLY A 1 73 ? 4.420 -6.200 6.538 1.00 95.44 73 GLY A C 1
ATOM 554 O O . GLY A 1 73 ? 4.941 -6.881 7.419 1.00 95.44 73 GLY A O 1
ATOM 555 N N . PHE A 1 74 ? 4.000 -6.718 5.384 1.00 95.94 74 PHE A N 1
ATOM 556 C CA . PHE A 1 74 ? 4.212 -8.114 5.010 1.00 95.94 74 PHE A CA 1
ATOM 557 C C . PHE A 1 74 ? 4.806 -8.207 3.602 1.00 95.94 74 PHE A C 1
ATOM 559 O O . PHE A 1 74 ? 4.165 -7.848 2.613 1.00 95.94 74 PHE A O 1
ATOM 566 N N . HIS A 1 75 ? 6.040 -8.699 3.506 1.00 96.56 75 HIS A N 1
ATOM 567 C CA . HIS A 1 75 ? 6.721 -8.975 2.241 1.00 96.56 75 HIS A CA 1
ATOM 568 C C . HIS A 1 75 ? 6.553 -10.464 1.925 1.00 96.56 75 HIS A C 1
ATOM 570 O O . HIS A 1 75 ? 7.213 -11.319 2.513 1.00 96.56 75 HIS A O 1
ATOM 576 N N . SER A 1 76 ? 5.564 -10.762 1.085 1.00 94.62 76 SER A N 1
ATOM 577 C CA . SER A 1 76 ? 5.141 -12.119 0.741 1.00 94.62 76 SER A CA 1
ATOM 578 C C . SER A 1 76 ? 6.017 -12.738 -0.353 1.00 94.62 76 SER A C 1
ATOM 580 O O . SER A 1 76 ? 7.075 -12.225 -0.705 1.00 94.62 76 SER A O 1
ATOM 582 N N . VAL A 1 77 ? 5.579 -13.876 -0.891 1.00 93.94 77 VAL A N 1
ATOM 583 C CA . VAL A 1 77 ? 6.227 -14.515 -2.040 1.00 93.94 77 VAL A CA 1
ATOM 584 C C . VAL A 1 77 ? 5.736 -13.910 -3.355 1.00 93.94 77 VAL A C 1
ATOM 586 O O . VAL A 1 77 ? 4.648 -13.333 -3.431 1.00 93.94 77 VAL A O 1
ATOM 589 N N . HIS A 1 78 ? 6.542 -14.079 -4.403 1.00 94.62 78 HIS A N 1
ATOM 590 C CA . HIS A 1 78 ? 6.283 -13.503 -5.718 1.00 94.62 78 HIS A CA 1
ATOM 591 C C . HIS A 1 78 ? 4.880 -13.863 -6.235 1.00 94.62 78 HIS A C 1
ATOM 593 O O . HIS A 1 78 ? 4.479 -15.031 -6.228 1.00 94.62 78 HIS A O 1
ATOM 599 N N . GLY A 1 79 ? 4.116 -12.844 -6.623 1.00 91.94 79 GLY A N 1
ATOM 600 C CA . GLY A 1 79 ? 2.760 -12.948 -7.157 1.00 91.94 79 GLY A CA 1
ATOM 601 C C . GLY A 1 79 ? 1.701 -13.488 -6.203 1.00 91.94 79 GLY A C 1
ATOM 602 O O . GLY A 1 79 ? 0.665 -14.001 -6.643 1.00 91.94 79 GLY A O 1
ATOM 603 N N . ARG A 1 80 ? 1.936 -13.406 -4.886 1.00 94.62 80 ARG A N 1
ATOM 604 C CA . ARG A 1 80 ? 0.970 -13.826 -3.853 1.00 94.62 80 ARG A CA 1
ATOM 605 C C . ARG A 1 80 ? 0.555 -12.716 -2.893 1.00 94.62 80 ARG A C 1
ATOM 607 O O . ARG A 1 80 ? -0.204 -12.993 -1.965 1.00 94.62 80 ARG A O 1
ATOM 614 N N . ALA A 1 81 ? 0.928 -11.466 -3.173 1.00 95.75 81 ALA A N 1
ATOM 615 C CA . ALA A 1 81 ? 0.538 -10.307 -2.372 1.00 95.75 81 ALA A CA 1
ATOM 616 C C . ALA A 1 81 ? -0.985 -10.220 -2.166 1.00 95.75 81 ALA A C 1
ATOM 618 O O . ALA A 1 81 ? -1.452 -10.102 -1.036 1.00 95.75 81 ALA A O 1
ATOM 619 N N . LEU A 1 82 ? -1.771 -10.356 -3.243 1.00 95.00 82 LEU A N 1
ATOM 620 C CA . LEU A 1 82 ? -3.236 -10.281 -3.180 1.00 95.00 82 LEU A CA 1
ATOM 621 C C . LEU A 1 82 ? -3.862 -11.454 -2.419 1.00 95.00 82 LEU A C 1
ATOM 623 O O . LEU A 1 82 ? -4.826 -11.254 -1.682 1.00 95.00 82 LEU A O 1
ATOM 627 N N . ALA A 1 83 ? -3.310 -12.664 -2.553 1.00 95.56 83 ALA A N 1
ATOM 628 C CA . ALA A 1 83 ? -3.798 -13.833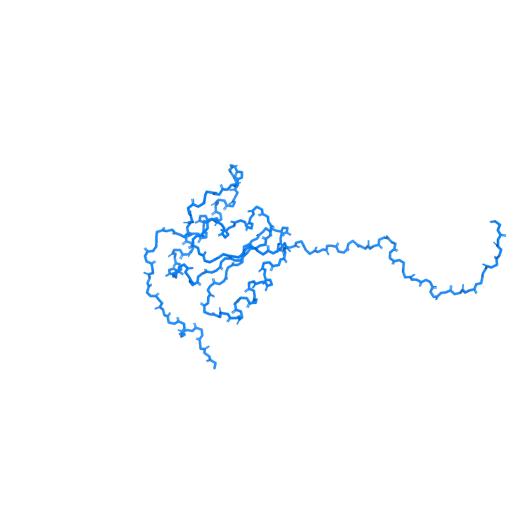 -1.821 1.00 95.56 83 ALA A CA 1
ATOM 629 C C . ALA A 1 83 ? -3.618 -13.644 -0.307 1.00 95.56 83 ALA A C 1
ATOM 631 O O . ALA A 1 83 ? -4.554 -13.854 0.465 1.00 95.56 83 ALA A O 1
ATOM 632 N N . VAL A 1 84 ? -2.440 -13.166 0.107 1.00 96.62 84 VAL A N 1
ATOM 633 C CA . VAL A 1 84 ? -2.151 -12.854 1.511 1.00 96.62 84 VAL A CA 1
ATOM 634 C C . VAL A 1 84 ? -3.009 -11.691 2.009 1.00 96.62 84 VAL A C 1
ATOM 636 O O . VAL A 1 84 ? -3.626 -11.803 3.066 1.00 96.62 84 VAL A O 1
ATOM 639 N N . ALA A 1 85 ? -3.103 -10.599 1.245 1.00 97.12 85 ALA A N 1
ATOM 640 C CA . ALA A 1 85 ? -3.907 -9.432 1.606 1.00 97.12 85 ALA A CA 1
ATOM 641 C C . ALA A 1 85 ? -5.388 -9.791 1.800 1.00 97.12 85 ALA A C 1
ATOM 643 O O . ALA A 1 85 ? -6.017 -9.337 2.756 1.00 97.12 85 ALA A O 1
ATOM 644 N N . THR A 1 86 ? -5.926 -10.654 0.936 1.00 97.50 86 THR A N 1
ATOM 645 C CA . THR A 1 86 ? -7.303 -11.152 1.044 1.00 97.50 86 THR A CA 1
ATOM 646 C C . THR A 1 86 ? -7.495 -11.950 2.328 1.00 97.50 86 THR A C 1
ATOM 648 O O . THR A 1 86 ? -8.410 -11.658 3.094 1.00 97.50 86 THR A O 1
ATOM 651 N N . GLY A 1 87 ? -6.610 -12.913 2.607 1.00 97.38 87 GLY A N 1
ATOM 652 C CA . GLY A 1 87 ? -6.670 -13.698 3.843 1.00 97.38 87 GLY A CA 1
ATOM 653 C C . GLY A 1 87 ? -6.589 -12.818 5.092 1.00 97.38 87 GLY A C 1
ATOM 654 O O . GLY A 1 87 ? -7.379 -12.985 6.020 1.00 97.38 87 GLY A O 1
ATOM 655 N N . LEU A 1 88 ? -5.700 -11.822 5.081 1.00 97.06 88 LEU A N 1
ATOM 656 C CA . LEU A 1 88 ? -5.553 -10.872 6.179 1.00 97.06 88 LEU A CA 1
ATOM 657 C C . LEU A 1 88 ? -6.825 -10.049 6.399 1.00 97.06 88 LEU A C 1
ATOM 659 O O . LEU A 1 88 ? -7.289 -9.938 7.531 1.00 97.06 88 LEU A O 1
ATOM 663 N N . LYS A 1 89 ? -7.413 -9.502 5.330 1.00 97.06 89 LYS A N 1
ATOM 664 C CA . LYS A 1 89 ? -8.630 -8.688 5.434 1.00 97.06 89 LYS A CA 1
ATOM 665 C C . LYS A 1 89 ? -9.841 -9.508 5.887 1.00 97.06 89 LYS A C 1
ATOM 667 O O . LYS A 1 89 ? -10.697 -8.974 6.583 1.00 97.06 89 LYS A O 1
ATOM 672 N N . LEU A 1 90 ? -9.904 -10.791 5.527 1.00 97.62 90 LEU A N 1
ATOM 673 C CA . LEU A 1 90 ? -10.935 -11.710 6.020 1.00 97.62 90 LEU A CA 1
ATOM 674 C C . LEU A 1 90 ? -10.751 -12.033 7.508 1.00 97.62 90 LEU A C 1
ATOM 676 O O . LEU A 1 90 ? -11.731 -12.072 8.246 1.00 97.62 90 LEU A O 1
ATOM 680 N N . ALA A 1 91 ? -9.509 -12.247 7.951 1.00 96.94 91 ALA A N 1
ATOM 681 C CA . ALA A 1 91 ? -9.205 -12.572 9.343 1.00 96.94 91 ALA A CA 1
ATOM 682 C C . ALA A 1 91 ? -9.337 -11.365 10.286 1.00 96.94 91 ALA A C 1
ATOM 684 O O . ALA A 1 91 ? -9.723 -11.527 11.443 1.00 96.94 91 ALA A O 1
ATOM 685 N N . ARG A 1 92 ? -9.004 -10.162 9.804 1.00 95.75 92 ARG A N 1
ATOM 686 C CA . ARG A 1 92 ? -9.018 -8.901 10.562 1.00 95.75 92 ARG A CA 1
ATOM 687 C C . ARG A 1 92 ? -9.725 -7.798 9.754 1.00 95.75 92 ARG A C 1
ATOM 689 O O . ARG A 1 92 ? -9.061 -6.948 9.148 1.00 95.75 92 ARG A O 1
ATOM 696 N N . PRO A 1 93 ? -11.072 -7.813 9.689 1.00 94.50 93 PRO A N 1
ATOM 697 C CA . PRO A 1 93 ? -11.854 -6.898 8.854 1.00 94.50 93 PRO A CA 1
ATOM 698 C C . PRO A 1 93 ? -11.731 -5.419 9.227 1.00 94.50 93 PRO A C 1
ATOM 700 O O . PRO A 1 93 ? -12.035 -4.559 8.400 1.00 94.50 93 PRO A O 1
ATOM 703 N N . GLU A 1 94 ? -11.285 -5.104 10.436 1.00 93.00 94 GLU A N 1
ATOM 704 C CA . GLU A 1 94 ? -11.072 -3.742 10.922 1.00 93.00 94 GLU A CA 1
ATOM 705 C C . GLU A 1 94 ? -9.798 -3.088 10.371 1.00 93.00 94 GLU A C 1
ATOM 707 O O . GLU A 1 94 ? -9.735 -1.865 10.272 1.00 93.00 94 GLU A O 1
ATOM 712 N N . LEU A 1 95 ? -8.806 -3.883 9.952 1.00 95.00 95 LEU A N 1
ATOM 713 C CA . LEU A 1 95 ? -7.542 -3.358 9.438 1.00 95.00 95 LEU A CA 1
ATOM 714 C C . LEU A 1 95 ? -7.702 -2.795 8.024 1.00 95.00 95 LEU A C 1
ATOM 716 O O . LEU A 1 95 ? -8.381 -3.361 7.161 1.00 95.00 95 LEU A O 1
ATOM 720 N N . THR A 1 96 ? -7.014 -1.697 7.747 1.00 96.25 96 THR A N 1
ATOM 721 C CA . THR A 1 96 ? -6.846 -1.159 6.398 1.00 96.25 96 THR A CA 1
ATOM 722 C C . THR A 1 96 ? -5.701 -1.900 5.721 1.00 96.25 96 THR A C 1
ATOM 724 O O . THR A 1 96 ? -4.535 -1.674 6.029 1.00 96.25 96 THR A O 1
ATOM 727 N N . VAL A 1 97 ? -6.032 -2.807 4.803 1.00 97.12 97 VAL A N 1
ATOM 728 C CA . VAL A 1 97 ? -5.045 -3.624 4.087 1.00 97.12 97 VAL A CA 1
ATOM 729 C C . VAL A 1 97 ? -4.793 -3.025 2.707 1.00 97.12 97 VAL A C 1
ATOM 731 O O . VAL A 1 97 ? -5.729 -2.852 1.928 1.00 97.12 97 VAL A O 1
ATOM 734 N N . ILE A 1 98 ? -3.531 -2.731 2.400 1.00 96.88 98 ILE A N 1
ATOM 735 C CA . ILE A 1 98 ? -3.092 -2.150 1.129 1.00 96.88 98 ILE A CA 1
ATOM 736 C C . ILE A 1 98 ? -2.125 -3.125 0.467 1.00 96.88 98 ILE A C 1
ATOM 738 O O . ILE A 1 98 ? -1.079 -3.442 1.026 1.00 96.88 98 ILE A O 1
ATOM 742 N N . ALA A 1 99 ? -2.462 -3.600 -0.730 1.00 96.19 99 ALA A N 1
ATOM 743 C CA . ALA A 1 99 ? -1.558 -4.413 -1.532 1.00 96.19 99 ALA A CA 1
ATOM 744 C C . ALA A 1 99 ? -0.706 -3.521 -2.446 1.00 96.19 99 ALA A C 1
ATOM 746 O O . ALA A 1 99 ? -1.229 -2.645 -3.132 1.00 96.19 99 ALA A O 1
ATOM 747 N N . THR A 1 100 ? 0.601 -3.764 -2.468 1.00 95.31 100 THR A N 1
ATOM 748 C CA . THR A 1 100 ? 1.580 -3.072 -3.316 1.00 95.31 100 THR A CA 1
ATOM 749 C C . THR A 1 100 ? 2.405 -4.104 -4.077 1.00 95.31 100 THR A C 1
ATOM 751 O O . THR A 1 100 ? 2.693 -5.180 -3.563 1.00 95.31 100 THR A O 1
ATOM 754 N N . GLY A 1 101 ? 2.772 -3.819 -5.319 1.00 94.12 101 GLY A N 1
ATOM 755 C CA . GLY A 1 101 ? 3.531 -4.757 -6.137 1.00 94.12 101 GLY A CA 1
ATOM 756 C C . GLY A 1 101 ? 3.757 -4.211 -7.536 1.00 94.12 101 GLY A C 1
ATOM 757 O O . GLY A 1 101 ? 3.127 -3.237 -7.943 1.00 94.12 101 GLY A O 1
ATOM 758 N N . GLY A 1 102 ? 4.703 -4.814 -8.252 1.00 93.56 102 GLY A N 1
ATOM 759 C CA . GLY A 1 102 ? 4.981 -4.481 -9.647 1.00 93.56 102 GLY A CA 1
ATOM 760 C C . GLY A 1 102 ? 3.993 -5.146 -10.590 1.00 93.56 102 GLY A C 1
ATOM 761 O O . GLY A 1 102 ? 3.246 -6.041 -10.204 1.00 93.56 102 GLY A O 1
ATOM 762 N N . ASP A 1 103 ? 4.048 -4.752 -11.850 1.00 92.56 103 ASP A N 1
ATOM 763 C CA . ASP A 1 103 ? 3.354 -5.413 -12.952 1.00 92.56 103 ASP A CA 1
ATOM 764 C C . ASP A 1 103 ? 3.732 -6.897 -13.059 1.00 92.56 103 ASP A C 1
ATOM 766 O O . ASP A 1 103 ? 2.849 -7.749 -13.089 1.00 92.56 103 ASP A O 1
ATOM 770 N N . GLY A 1 104 ? 5.025 -7.223 -13.017 1.00 90.50 104 GLY A N 1
ATOM 771 C CA . GLY A 1 104 ? 5.497 -8.607 -13.036 1.00 90.50 104 GLY A CA 1
ATOM 772 C C . GLY A 1 104 ? 5.078 -9.404 -11.798 1.00 90.50 104 GLY A C 1
ATOM 773 O O . GLY A 1 104 ? 4.889 -10.606 -11.873 1.00 90.50 104 GLY A O 1
ATOM 774 N N . ASP A 1 105 ? 4.875 -8.750 -10.655 1.00 89.88 105 ASP A N 1
ATOM 775 C CA . ASP A 1 105 ? 4.374 -9.431 -9.460 1.00 89.88 105 ASP A CA 1
ATOM 776 C C . ASP A 1 105 ? 2.855 -9.651 -9.530 1.00 89.88 105 ASP A C 1
ATOM 778 O O . ASP A 1 105 ? 2.367 -10.739 -9.244 1.00 89.88 105 ASP A O 1
ATOM 782 N N . ALA A 1 106 ? 2.093 -8.641 -9.945 1.00 87.81 106 ALA A N 1
ATOM 783 C CA . ALA A 1 106 ? 0.634 -8.690 -9.925 1.00 87.81 106 ALA A CA 1
ATOM 784 C C . ALA A 1 106 ? 0.020 -9.397 -11.144 1.00 87.81 106 ALA A C 1
ATOM 786 O O . ALA A 1 106 ? -1.046 -10.005 -11.024 1.00 87.81 106 ALA A O 1
ATOM 787 N N . LEU A 1 107 ? 0.651 -9.281 -12.314 1.00 86.25 107 LEU A N 1
ATOM 788 C CA . LEU A 1 107 ? 0.062 -9.636 -13.608 1.00 86.25 107 LEU A CA 1
ATOM 789 C C . LEU A 1 107 ? 0.805 -10.753 -14.339 1.00 86.25 107 LEU A C 1
ATOM 791 O O . LEU A 1 107 ? 0.234 -11.310 -15.280 1.00 86.25 107 LEU A O 1
ATOM 795 N N . ASP A 1 108 ? 2.027 -11.115 -13.929 1.00 74.38 108 ASP A N 1
ATOM 796 C CA . ASP A 1 108 ? 2.709 -12.277 -14.505 1.00 74.38 108 ASP A CA 1
ATOM 797 C C . ASP A 1 108 ? 2.084 -13.567 -13.959 1.00 74.38 108 ASP A C 1
ATOM 799 O O . ASP A 1 108 ? 2.568 -14.246 -13.052 1.00 74.38 108 ASP A O 1
ATOM 803 N N . ALA A 1 109 ? 0.926 -13.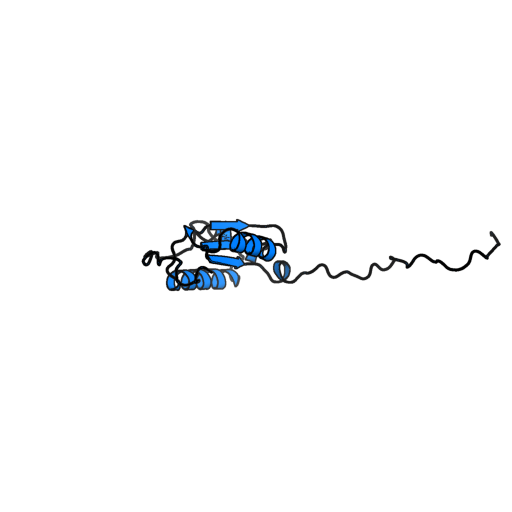909 -14.515 1.00 61.84 109 ALA A N 1
ATOM 804 C CA . ALA A 1 109 ? 0.447 -15.272 -14.469 1.00 61.84 109 ALA A CA 1
ATOM 805 C C . ALA A 1 109 ? 1.434 -16.120 -15.278 1.00 61.84 109 ALA A C 1
ATOM 807 O O . ALA A 1 109 ? 1.841 -15.679 -16.356 1.00 61.84 109 ALA A O 1
ATOM 808 N N . PRO A 1 110 ? 1.783 -17.345 -14.834 1.00 57.25 110 PRO A N 1
ATOM 809 C CA . PRO A 1 110 ? 2.605 -18.228 -15.638 1.00 57.25 110 PRO A CA 1
ATOM 810 C C . PRO A 1 110 ? 1.908 -18.378 -16.980 1.00 57.25 110 PRO A C 1
ATOM 812 O O . PRO A 1 110 ? 0.877 -19.055 -17.085 1.00 57.25 110 PRO A O 1
ATOM 815 N N . ARG A 1 111 ? 2.456 -17.724 -18.010 1.00 55.09 111 ARG A N 1
ATOM 816 C CA . ARG A 1 111 ? 2.068 -18.012 -19.376 1.00 55.09 111 ARG A CA 1
ATOM 817 C C . ARG A 1 111 ? 2.396 -19.477 -19.507 1.00 55.09 111 ARG A C 1
ATOM 819 O O . ARG A 1 111 ? 3.569 -19.854 -19.535 1.00 55.09 111 ARG A O 1
ATOM 826 N N . ARG A 1 112 ? 1.363 -20.318 -19.506 1.00 59.78 112 ARG A N 1
ATOM 827 C CA . ARG A 1 112 ? 1.516 -21.697 -19.927 1.00 59.78 112 ARG A CA 1
ATOM 828 C C . ARG A 1 112 ? 1.968 -21.570 -21.367 1.00 59.78 112 ARG A C 1
ATOM 830 O O . ARG A 1 112 ? 1.141 -21.451 -22.264 1.00 59.78 112 ARG A O 1
ATOM 837 N N . ARG A 1 113 ? 3.284 -21.530 -21.588 1.00 59.59 113 ARG A N 1
ATOM 838 C CA . ARG A 1 113 ? 3.823 -21.909 -22.879 1.00 59.59 113 ARG A CA 1
ATOM 839 C C . ARG A 1 113 ? 3.158 -23.251 -23.141 1.00 59.59 113 ARG A C 1
ATOM 841 O O . ARG A 1 113 ? 3.220 -24.111 -22.247 1.00 59.59 113 ARG A O 1
ATOM 848 N N . PRO A 1 114 ? 2.443 -23.413 -24.265 1.00 59.56 114 PRO A N 1
ATOM 849 C CA . PRO A 1 114 ? 2.095 -24.744 -24.709 1.00 59.56 114 PRO A CA 1
ATOM 850 C C . PRO A 1 114 ? 3.377 -25.550 -24.556 1.00 59.56 114 PRO A C 1
ATOM 852 O O . PRO A 1 114 ? 4.433 -25.116 -25.020 1.00 59.56 114 PRO A O 1
ATOM 855 N N . ARG A 1 115 ? 3.339 -26.626 -23.768 1.00 57.12 115 ARG A N 1
ATOM 856 C CA . ARG A 1 115 ? 4.469 -27.542 -23.756 1.00 57.12 115 ARG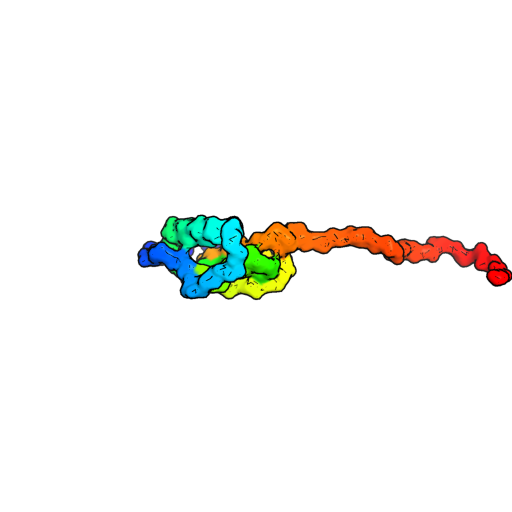 A CA 1
ATOM 857 C C . ARG A 1 115 ? 4.540 -28.070 -25.181 1.00 57.12 115 ARG A C 1
ATOM 859 O O . ARG A 1 115 ? 3.763 -28.954 -25.529 1.00 57.12 115 ARG A O 1
ATOM 866 N N . GLU A 1 116 ? 5.415 -27.507 -26.004 1.00 56.31 116 GLU A N 1
ATOM 867 C CA . GLU A 1 116 ? 5.859 -28.173 -27.218 1.00 56.31 116 GLU A CA 1
ATOM 868 C C . GLU A 1 116 ? 6.429 -29.515 -26.750 1.00 56.31 116 GLU A C 1
ATOM 870 O O . GLU A 1 116 ? 7.418 -29.563 -26.021 1.00 56.31 116 GLU A O 1
ATOM 875 N N . GLY A 1 117 ? 5.689 -30.594 -27.018 1.00 54.53 117 GLY A N 1
ATOM 876 C CA . GLY A 1 117 ? 6.019 -31.943 -26.554 1.00 54.53 117 GLY A CA 1
ATOM 877 C C . GLY A 1 117 ? 5.164 -32.519 -25.418 1.00 54.53 117 GLY A C 1
ATOM 878 O O . GLY A 1 117 ? 5.398 -33.664 -25.040 1.00 54.53 117 GLY A O 1
ATOM 879 N N . ALA A 1 118 ? 4.134 -31.831 -24.902 1.00 56.62 118 ALA A N 1
ATOM 880 C CA . ALA A 1 118 ? 3.070 -32.522 -24.157 1.00 56.62 118 ALA A CA 1
ATOM 881 C C . ALA A 1 118 ? 2.137 -33.217 -25.158 1.00 56.62 118 ALA A C 1
ATOM 883 O O . ALA A 1 118 ? 1.010 -32.785 -25.393 1.00 56.62 118 ALA A O 1
ATOM 884 N N . GLY A 1 119 ? 2.662 -34.258 -25.805 1.00 46.03 119 GLY A N 1
ATOM 885 C CA . GLY A 1 119 ? 1.897 -35.111 -26.695 1.00 46.03 119 GLY A CA 1
ATOM 886 C C . GLY A 1 119 ? 0.680 -35.653 -25.958 1.00 46.03 119 GLY A C 1
ATOM 887 O O . GLY A 1 119 ? 0.803 -36.287 -24.910 1.00 46.03 119 GLY A O 1
ATOM 888 N N . ALA A 1 120 ? -0.500 -35.413 -26.526 1.00 53.19 120 ALA A N 1
ATOM 889 C CA . ALA A 1 120 ? -1.610 -36.328 -26.354 1.00 53.19 120 ALA A CA 1
ATOM 890 C C . ALA A 1 120 ? -1.075 -37.720 -26.724 1.00 53.19 120 ALA A C 1
ATOM 892 O O . ALA A 1 120 ? -0.677 -37.952 -27.866 1.00 53.19 120 ALA A O 1
ATOM 893 N N . GLY A 1 121 ? -0.943 -38.599 -25.730 1.00 44.09 121 GLY A N 1
ATOM 894 C CA . GLY A 1 121 ? -0.450 -39.953 -25.949 1.00 44.09 121 GLY A CA 1
ATOM 895 C C . GLY A 1 121 ? -1.305 -40.650 -27.014 1.00 44.09 121 GLY A C 1
ATOM 896 O O . GLY A 1 121 ? -2.531 -40.514 -26.983 1.00 44.09 121 GLY A O 1
ATOM 897 N N . PRO A 1 122 ? -0.702 -41.380 -27.966 1.00 43.53 122 PRO A N 1
ATOM 898 C CA . PRO A 1 122 ? -1.457 -42.018 -29.027 1.00 43.53 122 PRO A CA 1
ATOM 899 C C . PRO A 1 122 ? -2.181 -43.245 -28.465 1.00 43.53 122 PRO A C 1
ATOM 901 O O . PRO A 1 122 ? -1.625 -44.336 -28.370 1.00 43.53 122 PRO A O 1
ATOM 904 N N . LEU A 1 123 ? -3.460 -43.084 -28.130 1.00 50.25 123 LEU A N 1
ATOM 905 C CA . LEU A 1 123 ? -4.429 -44.179 -28.171 1.00 50.25 123 LEU A CA 1
ATOM 906 C C . LEU A 1 123 ? -4.893 -44.350 -29.623 1.00 50.25 123 LEU A C 1
ATOM 908 O O . LEU A 1 123 ? -6.037 -44.074 -29.963 1.00 50.25 123 LEU A O 1
ATOM 912 N N . ALA A 1 124 ? -3.982 -44.764 -30.500 1.00 50.19 124 ALA A N 1
ATOM 913 C CA . ALA A 1 124 ? -4.317 -45.146 -31.864 1.00 50.19 124 ALA A CA 1
ATOM 914 C C . ALA A 1 124 ? -3.366 -46.251 -32.337 1.00 50.19 124 ALA A C 1
ATOM 916 O O . ALA A 1 124 ? -2.191 -46.010 -32.585 1.00 50.19 124 ALA A O 1
ATOM 917 N N . GLY A 1 125 ? -3.908 -47.466 -32.440 1.00 38.75 125 GLY A N 1
ATOM 918 C CA . GLY A 1 125 ? -3.432 -48.506 -33.351 1.00 38.75 125 GLY A CA 1
ATOM 919 C C . GLY A 1 125 ? -2.065 -49.121 -33.057 1.00 38.75 125 GLY A C 1
ATOM 920 O O . GLY A 1 125 ? -1.044 -48.706 -33.593 1.00 38.75 125 GLY A O 1
ATOM 921 N N . ARG A 1 126 ? -2.061 -50.242 -32.328 1.00 51.62 126 ARG A N 1
ATOM 922 C CA . ARG A 1 126 ? -1.014 -51.258 -32.501 1.00 51.62 126 ARG A CA 1
ATOM 923 C C . ARG A 1 126 ? -1.094 -51.770 -33.944 1.00 51.62 126 ARG A C 1
ATOM 925 O O . ARG A 1 126 ? -2.116 -52.347 -34.302 1.00 51.62 126 ARG A O 1
ATOM 932 N N . GLY A 1 127 ? -0.048 -51.592 -34.752 1.00 47.16 127 GLY A N 1
ATOM 933 C CA . GLY A 1 127 ? -0.033 -52.190 -36.090 1.00 47.16 127 GLY A CA 1
ATOM 934 C C . GLY A 1 127 ? 1.047 -51.713 -37.059 1.00 47.16 127 GLY A C 1
ATOM 935 O O . GLY A 1 127 ? 0.705 -51.286 -38.151 1.00 47.16 127 GLY A O 1
ATOM 936 N N . HIS A 1 128 ? 2.328 -51.817 -36.707 1.00 43.91 128 HIS A N 1
ATOM 937 C CA . HIS A 1 128 ? 3.443 -51.881 -37.674 1.00 43.91 128 HIS A CA 1
ATOM 938 C C . HIS A 1 128 ? 4.672 -52.379 -36.905 1.00 43.91 128 HIS A C 1
ATOM 940 O O . HIS A 1 128 ? 5.238 -51.663 -36.089 1.00 43.91 128 HIS A O 1
ATOM 946 N N . LEU A 1 129 ? 4.925 -53.686 -36.831 1.00 50.59 129 LEU A N 1
ATOM 947 C CA . LEU A 1 129 ? 5.634 -54.489 -37.831 1.00 50.59 129 LEU A CA 1
ATOM 948 C C . LEU A 1 129 ? 6.730 -53.728 -38.599 1.00 50.59 129 LEU A C 1
ATOM 950 O O . LEU A 1 129 ? 6.457 -52.761 -39.295 1.00 50.59 129 LEU A O 1
ATOM 954 N N . LEU A 1 130 ? 7.927 -54.317 -38.511 1.00 45.31 130 LEU A N 1
ATOM 955 C CA . LEU A 1 130 ? 9.158 -54.101 -39.280 1.00 45.31 130 LEU A CA 1
ATOM 956 C C . LEU A 1 130 ? 10.180 -53.121 -38.693 1.00 45.31 130 LEU A C 1
ATOM 958 O O . LEU A 1 130 ? 10.311 -51.963 -39.066 1.00 45.31 130 LEU A O 1
ATOM 962 N N . ARG A 1 131 ? 10.994 -53.730 -37.821 1.00 43.19 131 ARG A N 1
ATOM 963 C CA . ARG A 1 131 ? 12.436 -53.508 -37.689 1.00 43.19 131 ARG A CA 1
ATOM 964 C C . ARG A 1 131 ? 13.106 -53.295 -39.056 1.00 43.19 131 ARG A C 1
ATOM 966 O O . ARG A 1 131 ? 12.995 -54.181 -39.906 1.00 43.19 131 ARG A O 1
ATOM 973 N N . ARG A 1 132 ? 13.900 -52.234 -39.180 1.00 46.19 132 ARG A N 1
ATOM 974 C CA . ARG A 1 132 ? 15.303 -52.268 -39.622 1.00 46.19 132 ARG A CA 1
ATOM 975 C C . ARG A 1 132 ? 16.060 -51.159 -38.911 1.00 46.19 132 ARG A C 1
ATOM 977 O O . ARG A 1 132 ? 15.458 -50.078 -38.751 1.00 46.19 132 ARG A O 1
#

Solvent-accessible surface area (backbone atoms only — not comparable to full-atom values): 8084 Å² total; per-residue (Å²): 133,85,60,89,82,70,67,72,81,69,71,72,50,90,66,93,67,44,61,33,92,47,80,79,87,67,62,92,88,46,66,62,62,56,53,52,53,49,51,32,51,51,49,58,74,66,25,63,52,42,89,45,32,34,34,24,9,13,48,58,82,56,15,47,53,41,66,35,31,53,40,45,54,42,74,46,54,71,56,36,18,65,63,52,41,49,53,46,38,71,76,41,71,85,44,47,71,42,72,42,53,35,65,69,19,75,64,58,62,83,75,75,66,78,60,87,80,70,66,80,74,82,92,67,77,94,83,77,87,80,90,129

Foldseek 3Di:
DDPPVPLDDDPQPPDPWQWDPDDQPDDVPDCLVVVLVVVRVVVNVVRDDQALEEEFEEDDSFRCSQVGGNHHYHYHYALCRVVVLVVVCVVPVSGHYHYIYDCCRPPPDPPPPPPPPPDPPDPDDDDDDDDD

pLDDT: mean 81.44, std 19.77, range [38.75, 97.62]

Nearest PDB structures (foldseek):
  6n2o-assembly1_D  TM=9.911E-01  e=3.111E-10  Magnetococcus marinus MC-1
  5b46-assembly1_B-2  TM=9.723E-01  e=1.187E-07  Sulfurisphaera tokodaii str. 7
  5b47-assembly1_B-2  TM=9.702E-01  e=3.648E-07  Sulfurisphaera tokodaii str. 7
  5b48-assembly1_B  TM=9.557E-01  e=1.667E-06  Sulfurisphaera tokodaii str. 7
  7v5i-assembly1_B  TM=5.537E-01  e=1.184E+00  Vibrio proteolyticus NBRC 13287

Sequence (132 aa):
MMKSQDLGQPGPAKRKTYKGGTRATWCPGCGDYGVLAALDKALLAYGRPEWEIVIVSGIGCSSRFPFFMDTYGFHSVHGRALAVATGLKLARPELTVIATGGDGDALDAPRRRPREGAGAGPLAGRGHLLRR

Secondary structure (DSSP, 8-state):
---TT-S--------S--B-SSPP-PPTT-THHHHHHHHHHHHHHH---GGGEEEEE-SSSGGGHHHHBSSEEEE-STT-HHHHHHHHHHH-TTSEEEEE--HHHHT--------TT------S--------

Mean predicted aligned error: 11.39 Å

Radius of gyration: 23.67 Å; Cα contacts (8 Å, |Δi|>4): 171; chains: 1; bounding box: 42×68×56 Å